Protein AF-R9AKL8-F1 (afdb_monomer)

pLDDT: mean 86.06, std 12.78, range [47.97, 97.81]

Structure (mmCIF, N/CA/C/O backbone):
data_AF-R9AKL8-F1
#
_entry.id   AF-R9AKL8-F1
#
loop_
_atom_site.group_PDB
_atom_site.id
_atom_site.type_symbol
_atom_site.label_atom_id
_atom_site.label_alt_id
_atom_site.label_comp_id
_atom_site.label_asym_id
_atom_site.label_entity_id
_atom_site.label_seq_id
_atom_site.pdbx_PDB_ins_code
_atom_site.Cartn_x
_atom_site.Cartn_y
_atom_site.Cartn_z
_atom_site.occupancy
_atom_site.B_iso_or_equiv
_atom_site.auth_seq_id
_atom_site.auth_comp_id
_atom_site.auth_asym_id
_atom_site.auth_atom_id
_atom_site.pdbx_PDB_model_num
ATOM 1 N N . MET A 1 1 ? 21.902 12.827 -11.553 1.00 47.97 1 MET A N 1
ATOM 2 C CA . MET A 1 1 ? 22.563 12.757 -12.876 1.00 47.97 1 MET A CA 1
ATOM 3 C C . MET A 1 1 ? 22.082 11.480 -13.559 1.00 47.97 1 MET A C 1
ATOM 5 O O . MET A 1 1 ? 22.293 10.417 -12.996 1.00 47.97 1 MET A O 1
ATOM 9 N N . ARG A 1 2 ? 21.322 11.560 -14.664 1.00 54.91 2 ARG A N 1
ATOM 10 C CA . ARG A 1 2 ? 20.832 10.363 -15.380 1.00 54.91 2 ARG A CA 1
ATOM 11 C C . ARG A 1 2 ? 22.000 9.765 -16.168 1.00 54.91 2 ARG 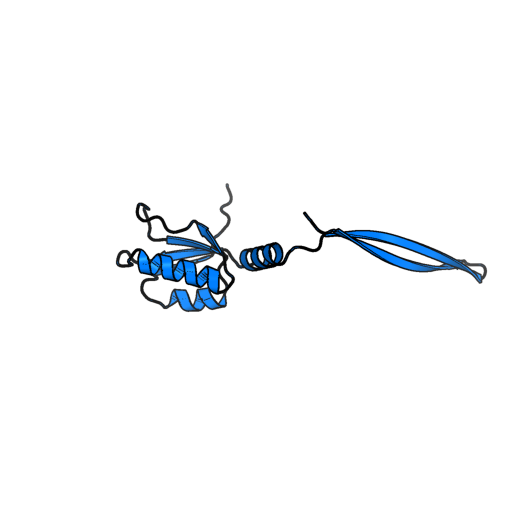A C 1
ATOM 13 O O . ARG A 1 2 ? 22.567 10.468 -16.999 1.00 54.91 2 ARG A O 1
ATOM 20 N N . LEU A 1 3 ? 22.378 8.520 -15.886 1.00 53.78 3 LEU A N 1
ATOM 21 C CA . LEU A 1 3 ? 23.455 7.842 -16.605 1.00 53.78 3 LEU A CA 1
ATOM 22 C C . LEU A 1 3 ? 22.891 7.321 -17.935 1.00 53.78 3 LEU A C 1
ATOM 24 O O . LEU A 1 3 ? 22.001 6.471 -17.946 1.00 53.78 3 LEU A O 1
ATOM 28 N N . SER A 1 4 ? 23.345 7.885 -19.054 1.00 59.38 4 SER A N 1
ATOM 29 C CA . SER A 1 4 ? 22.977 7.416 -20.390 1.00 59.38 4 SER A CA 1
ATOM 30 C C . SER A 1 4 ? 24.152 6.684 -21.028 1.00 59.38 4 SER A C 1
ATOM 32 O O . SER A 1 4 ? 25.280 7.176 -21.044 1.00 59.38 4 SER A O 1
ATOM 34 N N . THR A 1 5 ? 23.882 5.493 -21.557 1.00 65.94 5 THR A N 1
ATOM 35 C CA . THR A 1 5 ? 24.865 4.675 -22.270 1.00 65.94 5 THR A CA 1
ATOM 36 C C . THR A 1 5 ? 24.496 4.657 -23.748 1.00 65.94 5 THR A C 1
ATOM 38 O O . THR A 1 5 ? 23.334 4.470 -24.115 1.00 65.94 5 THR A O 1
ATOM 41 N N . LYS A 1 6 ? 25.486 4.878 -24.616 1.00 67.75 6 LYS A N 1
ATOM 42 C CA . LYS A 1 6 ? 25.320 4.748 -26.065 1.00 67.75 6 LYS A CA 1
ATOM 43 C C . LYS A 1 6 ? 25.588 3.302 -26.456 1.00 67.75 6 LYS A C 1
ATOM 45 O O . LYS A 1 6 ? 26.685 2.810 -26.215 1.00 67.75 6 LYS A O 1
ATOM 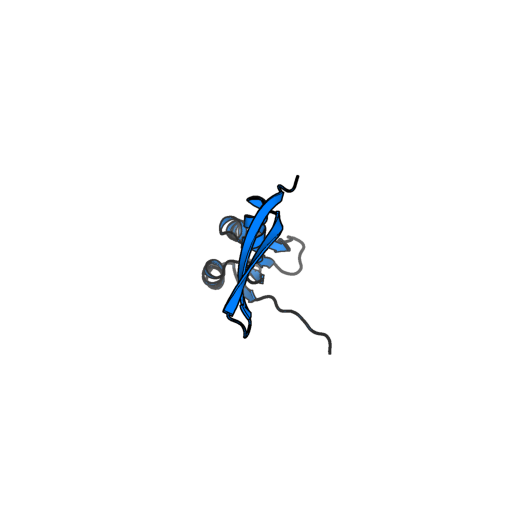50 N N . ILE A 1 7 ? 24.606 2.644 -27.065 1.00 68.25 7 ILE A N 1
ATOM 51 C CA . ILE A 1 7 ? 24.780 1.315 -27.661 1.00 68.25 7 ILE A CA 1
ATOM 52 C C . ILE A 1 7 ? 24.604 1.447 -29.174 1.00 68.25 7 ILE A C 1
ATOM 54 O O . ILE A 1 7 ? 23.666 2.099 -29.641 1.00 68.25 7 ILE A O 1
ATOM 58 N N . ALA A 1 8 ? 25.519 0.852 -29.938 1.00 72.00 8 ALA A N 1
ATOM 59 C CA . ALA A 1 8 ? 25.429 0.757 -31.389 1.00 72.00 8 ALA A CA 1
ATOM 60 C C . ALA A 1 8 ? 24.874 -0.619 -31.776 1.00 72.00 8 ALA A C 1
ATOM 62 O O . ALA A 1 8 ? 25.401 -1.643 -31.347 1.00 72.00 8 ALA A O 1
ATOM 63 N N . VAL A 1 9 ? 23.815 -0.638 -32.585 1.00 74.56 9 VAL A N 1
ATOM 64 C CA . VAL A 1 9 ? 23.262 -1.859 -33.183 1.00 74.56 9 VAL A CA 1
ATOM 65 C C . VAL A 1 9 ? 23.567 -1.825 -34.675 1.00 74.56 9 VAL A C 1
ATOM 67 O O . VAL A 1 9 ? 23.245 -0.844 -35.347 1.00 74.56 9 VAL A O 1
ATOM 70 N N . ALA A 1 10 ? 24.205 -2.875 -35.188 1.00 75.75 10 ALA A N 1
ATOM 71 C CA . ALA A 1 10 ? 24.561 -2.996 -36.595 1.00 75.75 10 ALA A CA 1
ATOM 72 C C . ALA A 1 10 ? 23.598 -3.947 -37.314 1.00 75.75 10 ALA A C 1
ATOM 74 O O . ALA A 1 10 ? 23.415 -5.087 -36.892 1.00 75.75 10 ALA A O 1
ATOM 75 N N . PHE A 1 11 ? 23.016 -3.487 -38.419 1.00 72.69 11 PHE A N 1
ATOM 76 C CA . PHE A 1 11 ? 22.224 -4.302 -39.331 1.00 72.69 11 PHE A CA 1
ATOM 77 C C . PHE A 1 11 ? 22.988 -4.473 -40.641 1.00 72.69 11 PHE A C 1
ATOM 79 O O . PHE A 1 11 ? 23.406 -3.495 -41.267 1.00 72.69 11 PHE A O 1
ATOM 86 N N . VAL A 1 12 ? 23.154 -5.726 -41.061 1.00 79.94 12 VAL A N 1
ATOM 87 C CA . VAL A 1 12 ? 23.666 -6.080 -42.387 1.00 79.94 12 VAL A CA 1
ATOM 88 C C . VAL A 1 12 ? 22.486 -6.541 -43.220 1.00 79.94 12 VAL A C 1
ATOM 90 O O . VAL A 1 12 ? 21.781 -7.474 -42.845 1.00 79.94 12 VAL A O 1
ATOM 93 N N . THR A 1 13 ? 22.267 -5.874 -44.345 1.00 73.81 13 THR A N 1
ATOM 94 C CA . THR A 1 13 ? 21.245 -6.252 -45.324 1.00 73.81 13 THR A CA 1
ATOM 95 C C . THR A 1 13 ? 21.929 -6.715 -46.601 1.00 73.81 13 THR A C 1
ATOM 97 O O . THR A 1 13 ? 22.876 -6.084 -47.074 1.00 73.81 13 THR A O 1
ATOM 100 N N . ILE A 1 14 ? 21.471 -7.857 -47.118 1.00 78.62 14 ILE A N 1
ATOM 101 C CA . ILE A 1 14 ? 21.931 -8.440 -48.378 1.00 78.62 14 ILE A CA 1
ATOM 102 C C . ILE A 1 14 ? 20.763 -8.355 -49.349 1.00 78.62 14 ILE A C 1
ATOM 104 O O . ILE A 1 14 ? 19.726 -8.981 -49.124 1.00 78.62 14 ILE A O 1
ATOM 108 N N . THR A 1 15 ? 20.932 -7.594 -50.423 1.00 71.94 15 THR A N 1
ATOM 109 C CA . THR A 1 15 ? 19.903 -7.448 -51.457 1.00 71.94 15 THR A CA 1
ATOM 110 C C . THR A 1 15 ? 20.353 -8.184 -52.711 1.00 71.94 15 THR A C 1
ATOM 112 O O . THR A 1 15 ? 21.463 -7.960 -53.198 1.00 71.94 15 THR A O 1
ATOM 115 N N . LEU A 1 16 ? 19.497 -9.069 -53.233 1.00 69.62 16 LEU A N 1
ATOM 116 C CA . LEU A 1 16 ? 19.717 -9.751 -54.506 1.00 69.62 16 LEU A CA 1
ATOM 117 C C . LEU A 1 16 ? 19.053 -8.942 -55.623 1.00 69.62 16 LEU A C 1
ATOM 119 O O . LEU A 1 16 ? 17.848 -8.699 -55.586 1.00 69.62 16 LEU A O 1
ATOM 123 N N . THR A 1 17 ? 19.829 -8.540 -56.623 1.00 70.56 17 THR A N 1
ATOM 124 C CA . THR A 1 17 ? 19.294 -7.904 -57.835 1.00 70.56 17 THR A CA 1
ATOM 125 C C . THR A 1 17 ? 19.183 -8.926 -58.966 1.00 70.56 17 THR A C 1
ATOM 127 O O . THR A 1 17 ? 19.932 -9.903 -58.998 1.00 70.56 17 THR A O 1
ATOM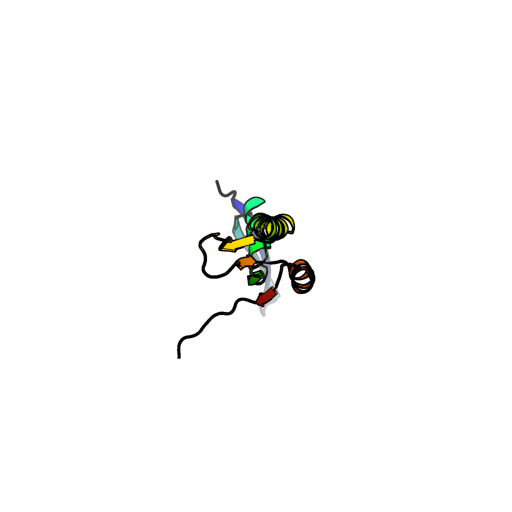 130 N N . LEU A 1 18 ? 18.258 -8.706 -59.911 1.00 61.41 18 LEU A N 1
ATOM 131 C CA . LEU A 1 18 ? 17.918 -9.636 -61.007 1.00 61.41 18 LEU A CA 1
ATOM 132 C C . LEU A 1 18 ? 19.091 -10.010 -61.953 1.00 61.41 18 LEU A C 1
ATOM 134 O O . LEU A 1 18 ? 18.898 -10.809 -62.862 1.00 61.41 18 LEU A O 1
ATOM 138 N N . GLY A 1 19 ? 20.295 -9.466 -61.746 1.00 68.56 19 GLY A N 1
ATOM 139 C CA . GLY A 1 19 ? 21.513 -9.753 -62.516 1.00 68.56 19 GLY A CA 1
ATOM 140 C C . GLY A 1 19 ? 22.624 -10.482 -61.746 1.00 68.56 19 GLY A C 1
ATOM 141 O O . GLY A 1 19 ? 23.740 -10.556 -62.246 1.00 68.56 19 GLY A O 1
ATOM 142 N N . GLY A 1 20 ? 22.366 -10.984 -60.531 1.00 60.06 20 GLY A N 1
ATOM 143 C CA . GLY A 1 20 ? 23.347 -11.771 -59.764 1.00 60.06 20 GLY A CA 1
ATOM 144 C C . GLY A 1 20 ? 24.416 -10.961 -59.017 1.00 60.06 20 GLY A C 1
ATOM 145 O O . GLY A 1 20 ? 25.341 -11.548 -58.458 1.00 60.06 20 GLY A O 1
ATOM 146 N N . LEU A 1 21 ? 24.299 -9.629 -58.955 1.00 64.38 21 LEU A N 1
ATOM 147 C CA . LEU A 1 21 ? 25.121 -8.815 -58.057 1.00 64.38 21 LEU A CA 1
ATOM 148 C C . LEU A 1 21 ? 24.526 -8.795 -56.645 1.00 64.38 21 LEU A C 1
ATOM 150 O O . LEU A 1 21 ? 23.363 -8.424 -56.451 1.00 64.38 21 LEU A O 1
ATOM 154 N N . TYR A 1 22 ? 25.364 -9.146 -55.668 1.00 64.38 22 TYR A N 1
ATOM 155 C CA . TYR A 1 22 ? 25.089 -9.009 -54.241 1.00 64.38 22 TYR A CA 1
ATOM 156 C C . TYR A 1 22 ? 25.591 -7.654 -53.759 1.00 64.38 22 TYR A C 1
ATOM 158 O O . TYR A 1 22 ? 26.787 -7.366 -53.831 1.00 64.38 22 TYR A O 1
ATOM 166 N N . THR A 1 23 ? 24.692 -6.834 -53.228 1.00 66.06 23 THR A N 1
ATOM 167 C CA . THR A 1 23 ? 25.082 -5.612 -52.522 1.00 66.06 23 THR A CA 1
ATOM 168 C C . THR A 1 23 ? 24.974 -5.836 -51.024 1.00 66.06 23 THR A C 1
ATOM 170 O O . THR A 1 23 ? 23.918 -6.239 -50.533 1.00 66.06 23 THR A O 1
ATOM 173 N N . TYR A 1 24 ? 26.063 -5.549 -50.312 1.00 68.19 24 TYR A N 1
ATOM 174 C CA . TYR A 1 24 ? 26.115 -5.558 -48.855 1.00 68.19 24 TYR A CA 1
ATOM 175 C C . TYR A 1 24 ? 25.990 -4.127 -48.348 1.00 68.19 24 TYR A C 1
ATOM 177 O O . TYR A 1 24 ? 26.864 -3.297 -48.601 1.00 68.19 24 TYR A O 1
ATOM 185 N N . THR A 1 25 ? 24.922 -3.837 -47.613 1.00 68.69 25 THR A N 1
ATOM 186 C CA . THR A 1 25 ? 24.758 -2.554 -46.926 1.00 68.69 25 THR A CA 1
ATOM 187 C C . THR A 1 25 ? 24.901 -2.745 -45.424 1.00 68.69 25 THR A C 1
ATOM 189 O O . THR A 1 25 ? 24.201 -3.559 -44.817 1.00 68.69 25 THR A O 1
ATOM 192 N N . HIS A 1 26 ? 25.823 -1.989 -44.823 1.00 57.59 26 HIS A N 1
ATOM 193 C CA . HIS A 1 26 ? 26.019 -1.934 -43.377 1.00 57.59 26 HIS A CA 1
ATOM 194 C C . HIS A 1 26 ? 25.377 -0.656 -42.835 1.00 57.59 26 HIS A C 1
ATOM 196 O O . HIS A 1 26 ? 25.730 0.444 -43.256 1.00 57.59 26 HIS A O 1
ATOM 202 N N . SER A 1 27 ? 24.430 -0.795 -41.910 1.00 65.06 27 SER A N 1
ATOM 203 C CA . SER A 1 27 ? 23.821 0.334 -41.209 1.00 65.06 27 SER A CA 1
ATOM 204 C C . SER A 1 27 ? 24.048 0.185 -39.713 1.00 65.06 27 SER A C 1
ATOM 206 O O . SER A 1 27 ? 23.655 -0.815 -39.116 1.00 65.06 27 SER A O 1
ATOM 208 N N . THR A 1 28 ? 24.680 1.182 -39.099 1.00 64.81 28 THR A N 1
ATOM 209 C CA . THR A 1 28 ? 24.834 1.271 -37.645 1.00 64.81 28 THR A CA 1
ATOM 210 C C . THR 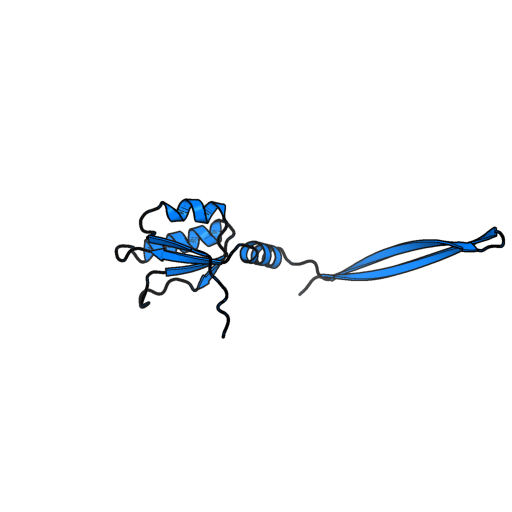A 1 28 ? 23.854 2.294 -37.093 1.00 64.81 28 THR A C 1
ATOM 212 O O . THR A 1 28 ? 23.953 3.480 -37.413 1.00 64.81 28 THR A O 1
ATOM 215 N N . GLN A 1 29 ? 22.933 1.858 -36.236 1.00 69.56 29 GLN A N 1
ATOM 216 C CA . GLN A 1 29 ? 22.042 2.751 -35.503 1.00 69.56 29 GLN A CA 1
ATOM 217 C C . GLN A 1 29 ? 22.543 2.900 -34.062 1.00 69.56 29 GLN A C 1
ATOM 219 O O . GLN A 1 29 ? 22.562 1.937 -33.294 1.00 69.56 29 GLN A O 1
ATOM 224 N N . THR A 1 30 ? 22.936 4.114 -33.678 1.00 66.69 30 THR A N 1
ATOM 225 C CA . THR A 1 30 ? 23.308 4.432 -32.293 1.00 66.69 30 THR A CA 1
ATOM 226 C C . THR A 1 30 ? 22.061 4.848 -31.528 1.00 66.69 30 THR A C 1
ATOM 228 O O . THR A 1 30 ? 21.399 5.815 -31.906 1.00 66.69 30 THR A O 1
ATOM 231 N N . ARG A 1 31 ? 21.733 4.144 -30.443 1.00 67.00 31 ARG A N 1
ATOM 232 C CA . ARG A 1 31 ? 20.629 4.513 -29.550 1.00 67.00 31 ARG A CA 1
ATOM 233 C C . ARG A 1 31 ? 21.178 4.996 -28.214 1.00 67.00 31 ARG A C 1
ATOM 235 O O . ARG A 1 31 ? 22.073 4.381 -27.635 1.00 67.00 31 ARG A O 1
ATOM 242 N N . ASN A 1 32 ? 20.619 6.098 -27.721 1.00 71.00 32 ASN A N 1
ATOM 243 C CA . ASN A 1 32 ? 20.834 6.536 -26.347 1.00 71.00 32 ASN A CA 1
ATOM 244 C C . ASN A 1 32 ? 19.883 5.742 -25.452 1.00 71.00 32 ASN A C 1
ATOM 246 O O . ASN A 1 32 ? 18.668 5.908 -25.556 1.00 71.00 32 ASN A O 1
ATOM 250 N N . ILE A 1 33 ? 20.426 4.896 -24.582 1.00 70.50 33 ILE A N 1
ATOM 251 C CA . ILE A 1 33 ? 19.641 4.170 -23.585 1.00 70.50 33 ILE A CA 1
ATOM 252 C C . ILE A 1 33 ? 19.847 4.863 -22.244 1.00 70.50 33 ILE A C 1
ATOM 254 O O . ILE A 1 33 ? 20.977 5.084 -21.806 1.00 70.50 33 ILE A O 1
ATOM 258 N N . VAL A 1 34 ? 18.742 5.238 -21.606 1.00 76.81 34 VAL A N 1
ATOM 259 C CA . VAL A 1 34 ? 18.746 5.718 -20.224 1.00 76.81 34 VAL A CA 1
ATOM 260 C C . VAL A 1 34 ? 18.530 4.504 -19.338 1.00 76.81 34 VAL A C 1
ATOM 262 O O . VAL A 1 34 ? 17.474 3.881 -19.408 1.00 76.81 34 VAL A O 1
ATOM 265 N N . ILE A 1 35 ? 19.530 4.163 -18.529 1.00 78.44 35 ILE A N 1
ATOM 266 C CA . ILE A 1 35 ? 19.396 3.090 -17.546 1.00 78.44 35 ILE A CA 1
ATOM 267 C C . ILE A 1 35 ? 18.730 3.708 -16.307 1.00 78.44 35 ILE A C 1
ATOM 269 O O . ILE A 1 35 ? 19.287 4.660 -15.747 1.00 78.44 35 ILE A O 1
ATOM 273 N N . PRO A 1 36 ? 17.532 3.252 -15.898 1.00 79.19 36 PRO A N 1
ATOM 274 C CA . PRO A 1 36 ? 16.901 3.745 -14.680 1.00 79.19 36 PRO A CA 1
ATOM 275 C C . PRO A 1 36 ? 17.742 3.346 -13.462 1.00 79.19 36 PRO A C 1
ATOM 277 O O . PRO A 1 36 ? 18.325 2.263 -13.424 1.00 79.19 36 PRO A O 1
ATOM 280 N N . SER A 1 37 ? 17.827 4.225 -12.463 1.00 88.19 37 SER A N 1
ATOM 281 C CA . SER A 1 37 ? 18.478 3.883 -11.197 1.00 88.19 37 SER A CA 1
ATOM 282 C C . SER A 1 37 ? 17.682 2.817 -10.441 1.00 88.19 37 SER A C 1
ATOM 284 O O . SER A 1 37 ? 16.488 2.645 -10.679 1.00 88.19 37 SER A O 1
ATOM 286 N N . THR A 1 38 ? 18.315 2.152 -9.471 1.00 89.06 38 THR A N 1
ATOM 287 C CA . THR A 1 38 ? 17.640 1.197 -8.576 1.00 89.06 38 THR A CA 1
ATOM 288 C C . THR A 1 38 ? 16.385 1.800 -7.947 1.00 89.06 38 THR A C 1
ATOM 290 O O . THR A 1 38 ? 15.330 1.188 -7.996 1.00 89.06 38 THR A O 1
ATOM 293 N N . GLU A 1 39 ? 16.461 3.041 -7.462 1.00 88.25 39 GLU A N 1
ATOM 294 C CA . GLU A 1 39 ? 15.309 3.778 -6.921 1.00 88.25 39 GLU A CA 1
ATOM 295 C C . GLU A 1 39 ? 14.175 3.956 -7.937 1.00 88.25 39 GLU A C 1
ATOM 297 O O . GLU A 1 39 ? 13.001 3.810 -7.607 1.00 88.25 39 GLU A O 1
ATOM 302 N N . GLN A 1 40 ? 14.511 4.274 -9.188 1.00 89.69 40 GLN A N 1
ATOM 303 C CA . GLN A 1 40 ? 13.510 4.413 -10.243 1.00 89.69 40 GLN A CA 1
ATOM 304 C C . GLN A 1 40 ? 12.869 3.065 -10.570 1.00 89.69 40 GLN A C 1
ATOM 306 O O . GLN A 1 40 ? 11.655 3.012 -10.729 1.00 89.69 40 GLN A O 1
ATOM 311 N N . ILE A 1 41 ? 13.657 1.989 -10.620 1.00 89.00 41 ILE A N 1
ATOM 312 C CA . ILE A 1 41 ? 13.153 0.628 -10.834 1.00 89.00 41 ILE A CA 1
ATOM 313 C C . ILE A 1 41 ? 12.220 0.225 -9.689 1.00 89.00 41 ILE A C 1
ATOM 315 O O . ILE A 1 41 ? 11.110 -0.223 -9.953 1.00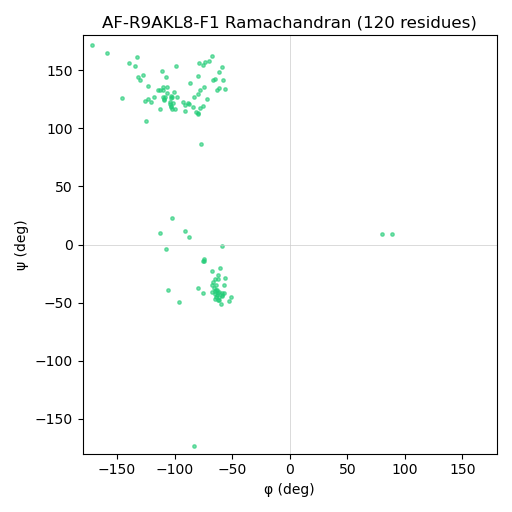 89.00 41 ILE A O 1
ATOM 319 N N . SER A 1 42 ? 12.615 0.443 -8.433 1.00 88.75 42 SER A N 1
ATOM 320 C CA . SER A 1 42 ? 11.781 0.132 -7.267 1.00 88.75 42 SER A CA 1
ATOM 321 C C . SER A 1 42 ? 10.450 0.882 -7.300 1.00 88.75 42 SER A C 1
ATOM 323 O O . SER A 1 42 ? 9.403 0.278 -7.089 1.00 88.75 42 SER A O 1
ATOM 325 N N . ARG A 1 43 ? 10.463 2.179 -7.637 1.00 90.75 43 ARG A N 1
ATOM 326 C CA . ARG A 1 43 ? 9.234 2.977 -7.786 1.00 90.75 43 ARG A CA 1
ATOM 327 C C . ARG A 1 43 ? 8.359 2.484 -8.930 1.00 90.75 43 ARG A C 1
ATOM 329 O O . ARG A 1 43 ? 7.158 2.354 -8.742 1.00 90.75 43 ARG A O 1
ATOM 336 N N . MET A 1 44 ? 8.951 2.193 -10.088 1.00 91.19 44 MET A N 1
ATOM 337 C CA . MET A 1 44 ? 8.223 1.655 -11.240 1.00 91.19 44 MET A CA 1
ATOM 338 C C . MET A 1 44 ? 7.585 0.302 -10.920 1.00 91.19 44 MET A C 1
ATOM 340 O O . MET A 1 44 ? 6.446 0.070 -11.307 1.00 91.19 44 MET A O 1
ATOM 344 N N . ASN A 1 45 ? 8.290 -0.568 -10.191 1.00 92.12 45 ASN A N 1
ATOM 345 C CA . ASN A 1 45 ? 7.752 -1.849 -9.744 1.00 92.12 45 ASN A CA 1
ATOM 346 C C . ASN A 1 45 ? 6.587 -1.640 -8.772 1.00 92.12 45 ASN A C 1
ATOM 348 O O . ASN A 1 45 ? 5.523 -2.214 -8.981 1.00 92.12 45 ASN A O 1
ATOM 352 N N . ALA A 1 46 ? 6.744 -0.761 -7.780 1.00 93.44 46 ALA A N 1
ATOM 353 C CA . ALA A 1 46 ? 5.680 -0.472 -6.828 1.00 93.44 46 ALA A CA 1
ATOM 354 C C . ALA A 1 46 ? 4.438 0.137 -7.500 1.00 93.44 46 ALA A C 1
ATOM 356 O O . ALA A 1 46 ? 3.320 -0.264 -7.203 1.00 93.44 46 ALA A O 1
ATOM 357 N N . GLU A 1 47 ? 4.620 1.056 -8.452 1.00 95.00 47 GLU A N 1
ATOM 358 C CA . GLU A 1 47 ? 3.538 1.684 -9.228 1.00 95.00 47 GLU A CA 1
ATOM 359 C C . GLU A 1 47 ? 2.922 0.758 -10.292 1.00 95.00 47 GLU A C 1
ATOM 361 O O . GLU A 1 47 ? 1.853 1.062 -10.818 1.00 95.00 47 GLU A O 1
ATOM 366 N N . SER A 1 48 ? 3.566 -0.371 -10.614 1.00 95.62 48 SER A N 1
ATOM 367 C CA . SER A 1 48 ? 3.031 -1.354 -11.566 1.00 95.62 48 SER A CA 1
ATOM 368 C C . SER A 1 48 ? 1.898 -2.207 -10.992 1.00 95.62 48 SER A C 1
ATOM 370 O O . SER A 1 48 ? 1.193 -2.872 -11.751 1.00 95.62 48 SER A O 1
ATOM 372 N N . HIS A 1 49 ? 1.712 -2.195 -9.669 1.00 96.56 49 HIS A N 1
ATOM 373 C CA . HIS A 1 49 ? 0.597 -2.878 -9.025 1.00 96.56 49 HIS A CA 1
ATOM 374 C C . HIS A 1 49 ? -0.717 -2.117 -9.221 1.00 96.56 49 HIS A C 1
ATOM 376 O O . HIS A 1 49 ? -0.739 -0.894 -9.379 1.00 96.56 49 HIS A O 1
ATOM 382 N N . ASP A 1 50 ? -1.827 -2.847 -9.168 1.00 96.56 50 ASP A N 1
ATOM 383 C CA . ASP A 1 50 ? -3.159 -2.255 -9.177 1.00 96.56 50 ASP A CA 1
ATOM 384 C C . ASP A 1 50 ? -3.362 -1.339 -7.957 1.00 96.56 50 ASP A C 1
ATOM 386 O O . ASP A 1 50 ? -2.791 -1.557 -6.882 1.00 96.56 50 ASP A O 1
ATOM 390 N N . ARG A 1 51 ? -4.172 -0.289 -8.133 1.00 96.88 51 ARG A N 1
ATOM 391 C CA . ARG A 1 51 ? -4.522 0.632 -7.050 1.00 96.88 51 ARG A CA 1
ATOM 392 C C . ARG A 1 51 ? -5.719 0.115 -6.271 1.00 96.88 51 ARG A C 1
ATOM 394 O O . ARG A 1 51 ? -6.693 -0.340 -6.865 1.00 96.88 51 ARG A O 1
ATOM 401 N N . TYR A 1 52 ? -5.654 0.254 -4.956 1.00 97.44 52 TYR A N 1
ATOM 402 C CA . TYR A 1 52 ? -6.709 -0.141 -4.037 1.00 97.44 52 TYR A CA 1
ATOM 403 C C . TYR A 1 52 ? -6.969 0.938 -2.995 1.00 97.44 52 TYR A C 1
ATOM 405 O O . TYR A 1 52 ? -6.075 1.711 -2.631 1.00 97.44 52 TYR A O 1
ATOM 413 N N . ILE A 1 53 ? -8.195 0.931 -2.491 1.00 96.56 53 ILE A N 1
ATOM 414 C CA . ILE A 1 53 ? -8.638 1.630 -1.294 1.00 96.56 53 ILE A CA 1
ATOM 415 C C . ILE A 1 53 ? -8.776 0.565 -0.205 1.00 96.56 53 ILE A C 1
ATOM 417 O O . ILE A 1 53 ? -9.512 -0.406 -0.374 1.00 96.56 53 ILE A O 1
ATOM 421 N N . VAL A 1 54 ? -8.043 0.725 0.896 1.00 97.06 54 VAL A N 1
ATOM 422 C CA . VAL A 1 54 ? -8.159 -0.145 2.073 1.00 97.06 54 VAL A CA 1
ATOM 423 C C . VAL A 1 54 ? -8.956 0.608 3.118 1.00 97.06 54 VAL A C 1
ATOM 425 O O . VAL A 1 54 ? -8.534 1.680 3.560 1.00 97.06 54 VAL A O 1
ATOM 428 N N . MET A 1 55 ? -10.102 0.051 3.498 1.00 96.38 55 MET A N 1
ATOM 429 C CA . MET A 1 55 ? -10.986 0.625 4.501 1.00 96.38 55 MET A CA 1
ATOM 430 C C . MET A 1 55 ? -10.908 -0.165 5.797 1.00 96.38 55 MET A C 1
ATOM 432 O O . MET A 1 55 ? -10.922 -1.394 5.796 1.00 96.38 55 MET A O 1
ATOM 436 N N . PHE A 1 56 ? -10.822 0.555 6.908 1.00 97.44 56 PHE A N 1
ATOM 437 C CA . PHE A 1 56 ? -10.729 -0.002 8.247 1.00 97.44 56 PHE A CA 1
ATOM 438 C C . PHE A 1 56 ? -12.000 0.282 9.034 1.00 97.44 56 PHE A C 1
ATOM 440 O O . PHE A 1 56 ? -12.611 1.341 8.888 1.00 97.44 56 PHE A O 1
ATOM 447 N N . LYS A 1 57 ? -12.328 -0.639 9.938 1.00 95.94 57 LYS A N 1
ATOM 448 C CA . LYS A 1 57 ? -13.423 -0.482 10.895 1.00 95.94 57 LYS A CA 1
ATOM 449 C C . LYS A 1 57 ? -13.201 0.752 11.764 1.00 95.94 57 LYS A C 1
ATOM 451 O O . LYS A 1 57 ? -12.067 1.102 12.094 1.00 95.94 57 LYS A O 1
ATOM 456 N N . GLU A 1 58 ? -14.285 1.338 12.263 1.00 94.12 58 GLU A N 1
ATOM 457 C CA . GLU A 1 58 ? -14.219 2.481 13.187 1.00 94.12 58 GLU A CA 1
ATOM 458 C C . GLU A 1 58 ? -13.394 2.193 14.451 1.00 94.12 58 GLU A C 1
ATOM 460 O O . GLU A 1 58 ? -12.770 3.097 15.008 1.00 94.12 58 GLU A O 1
ATOM 465 N N . THR A 1 59 ? -13.338 0.928 14.877 1.00 94.81 59 THR A N 1
ATOM 466 C CA . THR A 1 59 ? -12.562 0.476 16.038 1.00 94.81 59 THR A CA 1
ATOM 467 C C . THR A 1 59 ? -11.055 0.411 15.792 1.00 94.81 59 THR A C 1
ATOM 469 O O . THR A 1 59 ? -10.315 0.243 16.755 1.00 94.81 59 THR A O 1
ATOM 472 N N . ALA A 1 60 ? -10.591 0.515 14.540 1.00 96.38 60 ALA A N 1
ATOM 473 C CA . ALA A 1 60 ? -9.168 0.486 14.217 1.00 96.38 60 ALA A CA 1
ATOM 474 C C . ALA A 1 60 ? -8.447 1.677 14.853 1.00 96.38 60 ALA A C 1
ATOM 476 O O . ALA A 1 60 ? -8.892 2.822 14.748 1.00 96.38 60 ALA A O 1
ATOM 477 N N . THR A 1 61 ? -7.324 1.419 15.500 1.00 96.38 61 THR A N 1
ATOM 478 C CA . THR A 1 61 ? -6.444 2.459 16.027 1.00 96.38 61 THR A CA 1
ATOM 479 C C . THR A 1 61 ? -5.592 3.062 14.915 1.00 96.38 61 THR A C 1
ATOM 481 O O . THR A 1 61 ? -5.324 2.426 13.893 1.00 96.38 61 THR A O 1
ATOM 484 N N . ASP A 1 62 ? -5.126 4.291 15.125 1.00 96.12 62 ASP A N 1
ATOM 485 C CA . ASP A 1 62 ? -4.228 4.955 14.180 1.00 96.12 62 ASP A CA 1
ATOM 486 C C . ASP A 1 62 ? -2.964 4.114 13.946 1.00 96.12 62 ASP A C 1
ATOM 488 O O . ASP A 1 62 ? -2.536 3.945 12.806 1.00 96.12 62 ASP A O 1
ATOM 492 N N . ASP A 1 63 ? -2.399 3.528 15.002 1.00 96.12 63 ASP A N 1
ATOM 493 C CA . ASP A 1 63 ? -1.193 2.698 14.923 1.00 96.12 63 ASP A CA 1
ATOM 494 C C . ASP A 1 63 ? -1.397 1.439 14.070 1.00 96.12 63 ASP A C 1
ATOM 496 O O . ASP A 1 63 ? -0.514 1.068 13.292 1.00 96.12 63 ASP A O 1
ATOM 500 N N . GLU A 1 64 ? -2.566 0.796 14.156 1.00 96.12 64 GLU A N 1
ATOM 501 C CA . GLU A 1 64 ? -2.900 -0.343 13.295 1.00 96.12 64 GLU A CA 1
ATOM 502 C C . GLU A 1 64 ? -2.919 0.072 11.823 1.00 96.12 64 GLU A C 1
ATOM 504 O O . GLU A 1 64 ? -2.306 -0.593 10.989 1.00 96.12 64 GLU A O 1
ATOM 509 N N . ILE A 1 65 ? -3.545 1.203 11.498 1.00 96.44 65 ILE A N 1
ATOM 510 C CA . ILE A 1 65 ? -3.629 1.683 10.114 1.00 96.44 65 ILE A CA 1
ATOM 511 C C . ILE A 1 65 ? -2.230 2.001 9.563 1.00 96.44 65 ILE A C 1
ATOM 513 O O . ILE A 1 65 ? -1.888 1.588 8.451 1.00 96.44 65 ILE A O 1
ATOM 517 N N . HIS A 1 66 ? -1.381 2.668 10.352 1.00 96.38 66 HIS A N 1
ATOM 518 C CA . HIS A 1 66 ? 0.003 2.959 9.963 1.00 96.38 66 HIS A CA 1
ATOM 519 C C . HIS A 1 66 ? 0.847 1.689 9.797 1.00 96.38 66 HIS A C 1
ATOM 521 O O . HIS A 1 66 ? 1.695 1.622 8.900 1.00 96.38 66 HIS A O 1
ATOM 527 N N . LYS A 1 67 ? 0.606 0.657 10.615 1.00 95.94 67 LYS A N 1
ATOM 528 C CA . LYS A 1 67 ? 1.254 -0.650 10.468 1.00 95.94 67 LYS A CA 1
ATOM 529 C C . LYS A 1 67 ? 0.912 -1.285 9.119 1.00 95.94 67 LYS A C 1
ATOM 531 O O . LYS A 1 67 ? 1.825 -1.714 8.416 1.00 95.94 67 LYS A O 1
ATOM 536 N N . TYR A 1 68 ? -0.361 -1.298 8.726 1.00 96.12 68 TYR A N 1
ATOM 537 C CA . TYR A 1 68 ? -0.776 -1.840 7.427 1.00 96.12 68 TYR A CA 1
ATOM 538 C C . TYR A 1 68 ? -0.226 -1.028 6.250 1.00 96.12 68 TYR A C 1
ATOM 540 O O . TYR A 1 68 ? 0.265 -1.609 5.282 1.00 96.12 68 TYR A O 1
ATOM 548 N N . ALA A 1 69 ? -0.212 0.303 6.349 1.00 96.50 69 ALA A N 1
ATOM 549 C CA . ALA A 1 69 ? 0.425 1.160 5.349 1.00 96.50 69 ALA A CA 1
ATOM 550 C C . ALA A 1 69 ? 1.926 0.830 5.189 1.00 96.50 69 ALA A C 1
ATOM 552 O O . ALA A 1 69 ? 2.422 0.674 4.073 1.00 96.50 69 ALA A O 1
ATOM 553 N N . SER A 1 70 ? 2.635 0.618 6.302 1.00 96.56 70 SER A N 1
ATOM 554 C CA . SER A 1 70 ? 4.054 0.228 6.306 1.00 96.56 70 SER A CA 1
ATOM 555 C C . SER A 1 70 ? 4.278 -1.182 5.744 1.00 96.56 70 SER A C 1
ATOM 557 O O . SER A 1 70 ? 5.282 -1.456 5.080 1.00 96.56 70 SER A O 1
ATOM 559 N N . GLN A 1 71 ? 3.337 -2.099 5.980 1.00 95.56 71 GLN A N 1
ATOM 560 C CA . GLN A 1 71 ? 3.365 -3.442 5.406 1.00 95.56 71 GLN A CA 1
ATOM 561 C C . GLN A 1 71 ? 3.247 -3.403 3.877 1.00 95.56 71 GLN A C 1
ATOM 563 O O . GLN A 1 71 ? 3.951 -4.148 3.194 1.00 95.56 71 GLN A O 1
ATOM 568 N N . VAL A 1 72 ? 2.417 -2.508 3.330 1.00 96.56 72 VAL A N 1
ATOM 569 C CA . VAL A 1 72 ? 2.314 -2.308 1.877 1.00 96.56 72 VAL A CA 1
ATOM 570 C C . VAL A 1 72 ? 3.660 -1.882 1.299 1.00 96.56 72 VAL A C 1
ATOM 572 O O . VAL A 1 72 ? 4.141 -2.521 0.364 1.00 96.56 72 VAL A O 1
ATOM 575 N N . GLU A 1 73 ? 4.299 -0.859 1.870 1.00 95.81 73 GLU A N 1
ATOM 576 C CA . GLU A 1 73 ? 5.581 -0.360 1.354 1.00 95.81 73 GLU A CA 1
ATOM 577 C C . GLU A 1 73 ? 6.710 -1.391 1.482 1.00 95.81 73 GLU A C 1
ATOM 579 O O . GLU A 1 73 ? 7.461 -1.620 0.534 1.00 95.81 73 GLU A O 1
ATOM 584 N N . SER A 1 74 ? 6.798 -2.086 2.619 1.00 95.38 74 SER A N 1
ATOM 585 C CA . SER A 1 74 ? 7.812 -3.131 2.829 1.00 95.38 74 SER A CA 1
ATOM 586 C C . SER A 1 74 ? 7.620 -4.368 1.943 1.00 95.38 74 SER A C 1
ATOM 588 O O . SER A 1 74 ? 8.594 -5.061 1.654 1.00 95.38 74 SER A O 1
ATOM 590 N N . THR A 1 75 ? 6.401 -4.622 1.456 1.00 94.88 75 THR A N 1
ATOM 591 C CA . THR A 1 75 ? 6.095 -5.724 0.520 1.00 94.88 75 THR A CA 1
ATOM 592 C C . THR A 1 75 ? 6.292 -5.311 -0.950 1.00 94.88 75 THR A C 1
ATOM 594 O O . THR A 1 75 ? 5.987 -6.075 -1.862 1.00 94.88 75 THR A O 1
ATOM 597 N N . GLY A 1 76 ? 6.828 -4.113 -1.205 1.00 93.81 76 GLY A N 1
ATOM 598 C CA . GLY A 1 76 ? 7.093 -3.605 -2.553 1.00 93.81 76 GLY A CA 1
ATOM 599 C C . GLY A 1 76 ? 5.926 -2.847 -3.184 1.00 93.81 76 GLY A C 1
ATOM 600 O O . GLY A 1 76 ? 5.993 -2.521 -4.363 1.00 93.81 76 GLY A O 1
ATOM 601 N N . GLY A 1 77 ? 4.873 -2.554 -2.417 1.00 96.31 77 GLY A N 1
ATOM 602 C CA . GLY A 1 77 ? 3.804 -1.642 -2.809 1.00 96.31 77 GLY A CA 1
ATOM 603 C C . GLY A 1 77 ? 4.151 -0.176 -2.556 1.00 96.31 77 GLY A C 1
ATOM 604 O O . GLY A 1 77 ? 5.266 0.176 -2.171 1.00 96.31 77 GLY A O 1
ATOM 605 N N . LYS A 1 78 ? 3.169 0.701 -2.764 1.00 97.06 78 LYS A N 1
ATOM 606 C CA . LYS A 1 78 ? 3.309 2.144 -2.538 1.00 97.06 78 LYS A CA 1
ATOM 607 C C . LYS A 1 78 ? 2.011 2.750 -2.035 1.00 97.06 78 LYS A C 1
ATOM 609 O O . LYS A 1 78 ? 0.991 2.663 -2.716 1.00 97.06 78 LYS A O 1
ATOM 614 N N . VAL A 1 79 ? 2.061 3.457 -0.912 1.00 97.19 79 VAL A N 1
ATOM 615 C CA . VAL A 1 79 ? 0.929 4.266 -0.446 1.00 97.19 79 VAL A CA 1
ATOM 616 C C . VAL A 1 79 ? 0.898 5.584 -1.225 1.00 97.19 79 VAL A C 1
ATOM 618 O O . VAL A 1 79 ? 1.907 6.269 -1.374 1.00 97.19 79 VAL A O 1
ATOM 621 N N . THR A 1 80 ? -0.264 5.924 -1.782 1.00 96.38 80 THR A N 1
ATOM 622 C CA . THR A 1 80 ? -0.476 7.141 -2.587 1.00 96.38 80 THR A CA 1
ATOM 623 C C . THR A 1 80 ? -1.255 8.207 -1.832 1.00 96.38 80 THR A C 1
ATOM 625 O O . THR A 1 80 ? -0.896 9.379 -1.918 1.00 96.38 80 THR A O 1
ATOM 628 N N . HIS A 1 81 ? -2.259 7.806 -1.048 1.00 95.44 81 HIS A N 1
ATOM 629 C CA . HIS A 1 81 ? -2.942 8.681 -0.103 1.00 95.44 81 HIS A CA 1
ATOM 630 C C . HIS A 1 81 ? -2.871 8.031 1.278 1.00 95.44 81 HIS A C 1
ATOM 632 O O . HIS A 1 81 ? -3.538 7.016 1.500 1.00 95.44 81 HIS A O 1
ATOM 638 N N . PRO A 1 82 ? -2.031 8.556 2.184 1.00 95.38 82 PRO A N 1
ATOM 639 C CA . PRO A 1 82 ? -1.913 8.017 3.526 1.00 95.38 82 PRO A CA 1
ATOM 640 C C . PRO A 1 82 ? -3.169 8.315 4.345 1.00 95.38 82 PRO A C 1
ATOM 642 O O . PRO A 1 82 ? -3.910 9.265 4.077 1.00 95.38 82 PRO A O 1
ATOM 645 N N . TYR A 1 83 ? -3.367 7.511 5.384 1.00 96.00 83 TYR A N 1
ATOM 646 C CA . TYR A 1 83 ? -4.386 7.763 6.390 1.00 96.00 83 TYR 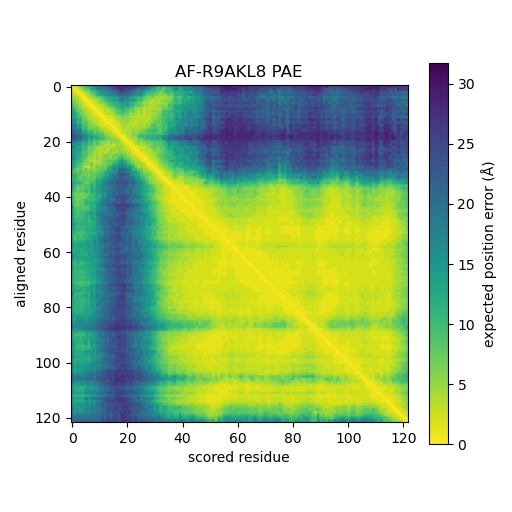A CA 1
ATOM 647 C C . TYR A 1 83 ? -4.187 9.128 7.057 1.00 96.00 83 TYR A C 1
ATOM 649 O O . TYR A 1 83 ? -3.066 9.553 7.332 1.00 96.00 83 TYR A O 1
ATOM 657 N N . THR A 1 84 ? -5.298 9.811 7.322 1.00 93.50 84 THR A N 1
ATOM 658 C CA . THR A 1 84 ? -5.333 11.060 8.083 1.00 93.50 84 THR A CA 1
ATOM 659 C C . THR A 1 84 ? -6.318 10.889 9.230 1.00 93.50 84 THR A C 1
ATOM 661 O O . THR A 1 84 ? -7.490 10.611 8.988 1.00 93.50 84 THR A O 1
ATOM 664 N N . SER A 1 85 ? -5.868 11.096 10.467 1.00 91.06 85 SER A N 1
ATOM 665 C CA . SER A 1 85 ? -6.675 10.869 11.677 1.00 91.06 85 SER A CA 1
ATOM 666 C C . SER A 1 85 ? -7.919 11.751 11.792 1.00 91.06 85 SER A C 1
ATOM 668 O O . SER A 1 85 ? -8.916 11.345 12.377 1.00 91.06 85 SER A O 1
ATOM 670 N N . ASN A 1 86 ? -7.905 12.928 11.164 1.00 90.25 86 ASN A N 1
ATOM 671 C CA . ASN A 1 86 ? -9.062 13.826 11.078 1.00 90.25 86 ASN A CA 1
ATOM 672 C C . ASN A 1 86 ? -9.938 13.572 9.833 1.00 90.25 86 ASN A C 1
ATOM 674 O O . ASN A 1 86 ? -10.755 14.418 9.468 1.00 90.25 86 ASN A O 1
ATOM 678 N N . GLY A 1 87 ? -9.715 12.464 9.121 1.00 86.44 87 GLY A N 1
ATOM 679 C CA . GLY A 1 87 ? -10.465 12.096 7.925 1.00 86.44 87 GLY A CA 1
ATOM 680 C C . GLY A 1 87 ? -11.879 11.606 8.238 1.00 86.44 87 GLY A C 1
ATOM 681 O O . GLY A 1 87 ? -12.163 11.120 9.327 1.00 86.44 87 GLY A O 1
ATOM 682 N N . ILE A 1 88 ? -12.768 11.703 7.246 1.00 89.56 88 ILE A N 1
ATOM 683 C CA . ILE A 1 88 ? -14.153 11.206 7.348 1.00 89.56 88 ILE A CA 1
ATOM 684 C C . ILE A 1 88 ? -14.178 9.672 7.452 1.00 89.56 88 ILE A C 1
ATOM 686 O O . ILE A 1 88 ? -15.052 9.111 8.103 1.00 89.56 88 ILE A O 1
ATOM 690 N N . MET A 1 89 ? -13.220 8.994 6.812 1.00 92.12 89 MET A N 1
ATOM 691 C CA . MET A 1 89 ? -13.114 7.536 6.792 1.00 92.12 89 MET A CA 1
ATOM 692 C C . MET A 1 89 ? -11.697 7.098 7.162 1.00 92.12 89 MET A C 1
ATOM 694 O O . MET A 1 89 ? -10.715 7.702 6.718 1.00 92.12 89 MET A O 1
ATOM 698 N N . LYS A 1 90 ? -11.590 6.005 7.924 1.00 96.38 90 LYS A N 1
ATOM 699 C CA . LYS A 1 90 ? -10.318 5.350 8.249 1.00 96.38 90 LYS A CA 1
ATOM 700 C C . LYS A 1 90 ? -9.856 4.534 7.050 1.00 96.38 90 LYS A C 1
ATOM 702 O O . LYS A 1 90 ? -10.185 3.360 6.917 1.00 96.38 90 LYS A O 1
ATOM 707 N N . THR A 1 91 ? -9.148 5.191 6.139 1.00 95.94 91 THR A N 1
ATOM 708 C CA . THR A 1 91 ? -8.701 4.588 4.880 1.00 95.94 91 THR A CA 1
ATOM 709 C C . THR A 1 91 ? -7.283 5.014 4.533 1.00 95.94 91 THR A C 1
ATOM 711 O O . THR A 1 91 ? -6.826 6.082 4.945 1.00 95.94 91 THR A O 1
ATOM 714 N N . PHE A 1 92 ? -6.608 4.199 3.729 1.00 96.94 92 PHE A N 1
ATOM 715 C CA . PHE A 1 92 ? -5.508 4.658 2.885 1.00 96.94 92 PHE A CA 1
ATOM 716 C C . PHE A 1 92 ? -5.698 4.111 1.470 1.00 96.94 92 PHE A C 1
ATOM 718 O O . PHE A 1 92 ? -6.424 3.138 1.257 1.00 96.94 92 PHE A O 1
ATOM 725 N N . THR A 1 93 ? -5.020 4.714 0.495 1.00 96.62 93 THR A N 1
ATOM 726 C CA . THR A 1 93 ? -5.021 4.220 -0.888 1.00 96.62 93 THR A CA 1
ATOM 727 C C . THR A 1 93 ? -3.608 4.039 -1.408 1.00 96.62 93 THR A C 1
ATOM 729 O O . THR A 1 93 ? -2.700 4.809 -1.079 1.00 96.62 93 THR A O 1
ATOM 732 N N . GLY A 1 94 ? -3.393 3.035 -2.248 1.00 97.06 94 GLY A N 1
ATOM 733 C CA . GLY A 1 94 ? -2.060 2.738 -2.754 1.00 97.06 94 GLY A CA 1
ATOM 734 C C . GLY A 1 94 ? -2.033 1.695 -3.854 1.00 97.06 94 GLY A C 1
ATOM 735 O O . GLY A 1 94 ? -3.035 1.050 -4.139 1.00 97.06 94 GLY A O 1
ATOM 736 N N . HIS A 1 95 ? -0.859 1.539 -4.452 1.00 97.81 95 HIS A N 1
ATOM 737 C CA . HIS A 1 95 ? -0.526 0.409 -5.303 1.00 97.81 95 HIS A CA 1
ATOM 738 C C . HIS A 1 95 ? -0.171 -0.779 -4.408 1.00 97.81 95 HIS A C 1
ATOM 740 O O . HIS A 1 95 ? 0.822 -0.723 -3.674 1.00 97.81 95 HIS A O 1
ATOM 746 N N . ILE A 1 96 ? -0.996 -1.825 -4.429 1.00 97.50 96 ILE A N 1
ATOM 747 C CA . ILE A 1 96 ? -0.888 -2.941 -3.482 1.00 97.50 96 ILE A CA 1
ATOM 748 C C . ILE A 1 96 ? -0.587 -4.237 -4.243 1.00 97.50 96 ILE A C 1
ATOM 750 O O . ILE A 1 96 ? -1.323 -4.584 -5.168 1.00 97.50 96 ILE A O 1
ATOM 754 N N . PRO A 1 97 ? 0.466 -4.984 -3.863 1.00 96.12 97 PRO A N 1
ATOM 755 C CA . PRO A 1 97 ? 0.733 -6.302 -4.424 1.00 96.12 97 PRO A CA 1
ATOM 756 C C . PRO A 1 97 ? -0.464 -7.248 -4.240 1.00 96.12 97 PRO A C 1
ATOM 758 O O . PRO A 1 97 ? -1.008 -7.363 -3.141 1.00 96.12 97 PRO A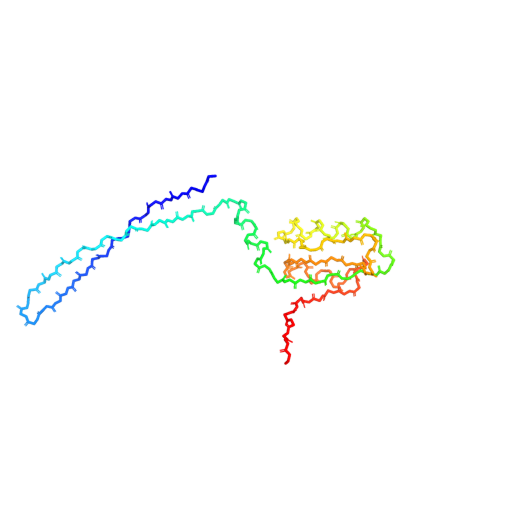 O 1
ATOM 761 N N . GLN A 1 98 ? -0.854 -7.972 -5.293 1.00 93.75 98 GLN A N 1
ATOM 762 C CA . GLN A 1 98 ? -2.051 -8.832 -5.287 1.00 93.75 98 GLN A CA 1
ATOM 763 C C . GLN A 1 98 ? -2.038 -9.892 -4.170 1.00 93.75 98 GLN A C 1
ATOM 765 O O . GLN A 1 98 ? -3.075 -10.222 -3.595 1.00 93.75 98 GLN A O 1
ATOM 770 N N . ASN A 1 99 ? -0.855 -10.416 -3.841 1.00 91.75 99 ASN A N 1
ATOM 771 C CA . ASN A 1 99 ? -0.670 -11.367 -2.746 1.00 91.75 99 ASN A CA 1
ATOM 772 C C . ASN A 1 99 ? -0.970 -10.751 -1.373 1.00 91.75 99 ASN A C 1
ATOM 774 O O . ASN A 1 99 ? -1.388 -11.472 -0.476 1.00 91.75 99 ASN A O 1
ATOM 778 N N . LEU A 1 100 ? -0.762 -9.441 -1.204 1.00 94.62 100 LEU A N 1
ATOM 779 C CA . LEU A 1 100 ? -1.085 -8.734 0.031 1.00 94.62 100 LEU A CA 1
ATOM 780 C C . LEU A 1 100 ? -2.580 -8.405 0.109 1.00 94.62 100 LEU A C 1
ATOM 782 O O . LEU A 1 100 ? -3.159 -8.548 1.178 1.00 94.62 100 LEU A O 1
ATOM 786 N N . VAL A 1 101 ? -3.222 -8.051 -1.012 1.00 94.25 101 VAL A N 1
ATOM 787 C CA . VAL A 1 101 ? -4.678 -7.795 -1.075 1.00 94.25 101 VAL A CA 1
ATOM 788 C C . VAL A 1 101 ? -5.474 -8.968 -0.500 1.00 94.25 101 VAL A C 1
ATOM 790 O O . VAL A 1 101 ? -6.306 -8.772 0.37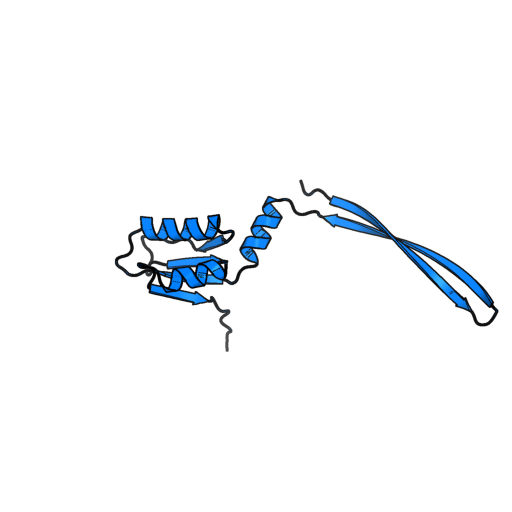9 1.00 94.25 101 VAL A O 1
ATOM 793 N N . SER A 1 102 ? -5.146 -10.192 -0.927 1.00 89.81 102 SER A N 1
ATOM 794 C CA . SER A 1 102 ? -5.841 -11.409 -0.471 1.00 89.81 102 SER A CA 1
ATOM 795 C C . SER A 1 102 ? -5.697 -11.649 1.038 1.00 89.81 102 SER A C 1
ATOM 797 O O . SER A 1 102 ? -6.575 -12.237 1.660 1.00 89.81 102 SER A O 1
ATOM 799 N N . THR A 1 103 ? -4.590 -11.202 1.634 1.00 91.06 103 THR A N 1
ATOM 800 C CA . THR A 1 103 ? -4.363 -11.280 3.083 1.00 91.06 103 THR A CA 1
ATOM 801 C C . THR A 1 103 ? -5.181 -10.224 3.825 1.00 91.06 103 THR A C 1
ATOM 803 O O . THR A 1 103 ? -5.779 -10.521 4.853 1.00 91.06 103 THR A O 1
ATOM 806 N N . LEU A 1 104 ? -5.245 -9.000 3.291 1.00 91.12 104 LEU A N 1
ATOM 807 C CA . LEU A 1 104 ? -5.934 -7.875 3.928 1.00 91.12 104 LEU A CA 1
ATOM 808 C C . LEU A 1 104 ? -7.452 -8.078 4.026 1.00 91.12 104 LEU A C 1
ATOM 810 O O . LEU A 1 104 ? -8.039 -7.709 5.037 1.00 91.12 104 LEU A O 1
ATOM 814 N N . GLU A 1 105 ? -8.089 -8.688 3.023 1.00 87.62 105 GLU A N 1
ATOM 815 C CA . GLU A 1 105 ? -9.550 -8.898 2.989 1.00 87.62 105 GLU A CA 1
ATOM 816 C C . GLU A 1 105 ? -10.094 -9.751 4.154 1.00 87.62 105 GLU A C 1
ATOM 818 O O . GLU A 1 105 ? -11.285 -9.690 4.457 1.00 87.62 105 GLU A O 1
ATOM 823 N N . GLY A 1 106 ? -9.242 -10.537 4.821 1.00 83.38 106 GLY A N 1
ATOM 824 C CA . GLY A 1 106 ? -9.630 -11.418 5.928 1.00 83.38 106 GLY A CA 1
ATOM 825 C C . GLY A 1 106 ? -9.176 -10.967 7.319 1.00 83.38 106 GLY A C 1
ATOM 826 O O . GLY A 1 106 ? -9.498 -11.641 8.300 1.00 83.38 106 GLY A O 1
ATOM 827 N N . GLU A 1 107 ? -8.417 -9.874 7.438 1.00 87.94 107 GLU A N 1
ATOM 828 C CA . GLU A 1 107 ? -7.792 -9.472 8.702 1.00 87.94 107 GLU A CA 1
ATOM 829 C C . GLU A 1 107 ? -8.560 -8.359 9.420 1.00 87.94 107 GLU A C 1
ATOM 831 O O . GLU A 1 107 ? -8.858 -7.309 8.865 1.00 87.94 107 GLU A O 1
ATOM 836 N N . SER A 1 108 ? -8.826 -8.532 10.716 1.00 91.00 108 SER A N 1
ATOM 837 C CA . SER A 1 108 ? -9.281 -7.416 11.551 1.00 91.00 108 SER A CA 1
ATOM 838 C C . SER A 1 108 ? -8.092 -6.488 11.854 1.00 91.00 108 SER A C 1
ATOM 840 O O . SER A 1 108 ? -7.046 -7.005 12.243 1.00 91.00 108 SER A O 1
ATOM 842 N N . PRO A 1 109 ? -8.234 -5.150 11.753 1.00 95.44 109 PRO A N 1
ATOM 843 C CA . PRO A 1 109 ? -9.482 -4.391 11.660 1.00 95.44 109 PRO A CA 1
ATOM 844 C C . PRO A 1 109 ? -9.841 -3.896 10.247 1.00 95.44 109 PRO A C 1
ATOM 846 O O . PRO A 1 109 ? -10.602 -2.934 10.134 1.00 95.44 109 PRO A O 1
ATOM 849 N N . VAL A 1 110 ? -9.332 -4.515 9.178 1.00 96.56 110 VAL A N 1
ATOM 850 C CA . VAL A 1 110 ? -9.771 -4.207 7.807 1.00 96.56 110 VAL A CA 1
ATOM 851 C C . VAL A 1 110 ? -11.263 -4.537 7.680 1.00 96.56 110 VAL A C 1
ATOM 853 O O . VAL A 1 110 ? -11.753 -5.546 8.196 1.00 96.56 110 VAL A O 1
ATOM 856 N N . GLU A 1 111 ? -12.012 -3.626 7.068 1.00 95.62 111 GLU A N 1
ATOM 857 C CA . GLU A 1 111 ? -13.439 -3.781 6.793 1.00 95.62 111 GLU A CA 1
ATOM 858 C C . GLU A 1 111 ? -13.663 -4.299 5.375 1.00 95.62 111 GLU A C 1
ATOM 860 O O . GLU A 1 111 ? -14.366 -5.290 5.193 1.00 95.62 111 GLU A O 1
ATOM 865 N N . PHE A 1 112 ? -13.018 -3.673 4.387 1.00 94.69 112 PHE A N 1
ATOM 866 C CA . PHE A 1 112 ? -12.936 -4.186 3.023 1.00 94.69 112 PHE A CA 1
ATOM 867 C C . PHE A 1 112 ? -11.750 -3.586 2.262 1.00 94.69 112 PHE A C 1
ATOM 869 O O . PHE A 1 112 ? -11.174 -2.564 2.650 1.00 94.69 112 PHE A O 1
ATOM 876 N N . VAL A 1 113 ? -11.413 -4.228 1.145 1.00 96.88 113 VAL A N 1
ATOM 877 C CA . VAL A 1 113 ? -10.417 -3.763 0.180 1.00 96.88 113 VAL A CA 1
ATOM 878 C C . VAL A 1 113 ? -11.095 -3.665 -1.181 1.00 96.88 113 VAL A C 1
ATOM 880 O O . VAL A 1 113 ? -11.693 -4.628 -1.648 1.00 96.88 113 VAL A O 1
ATOM 883 N N . GLU A 1 114 ? -11.025 -2.500 -1.817 1.00 95.25 114 GLU A N 1
ATOM 884 C CA . GLU A 1 114 ? -11.666 -2.255 -3.111 1.00 95.25 114 GLU A CA 1
ATOM 885 C C . GLU A 1 114 ? -10.634 -1.805 -4.141 1.00 95.25 114 GLU A C 1
ATOM 887 O O . GLU A 1 114 ? -9.770 -0.976 -3.848 1.00 95.25 114 GLU A O 1
ATOM 892 N N . LYS A 1 115 ? -10.717 -2.346 -5.361 1.00 96.19 115 LYS A N 1
ATOM 893 C CA . LYS A 1 115 ? -9.883 -1.900 -6.480 1.00 96.19 115 LYS A CA 1
ATOM 894 C C . LYS A 1 115 ? -10.348 -0.521 -6.949 1.00 96.19 115 LYS A C 1
ATOM 896 O O . LYS A 1 115 ? -11.508 -0.344 -7.304 1.00 96.19 115 LYS A O 1
ATOM 901 N N . ASP A 1 116 ? -9.426 0.432 -6.995 1.00 93.62 116 ASP A N 1
ATOM 902 C CA . ASP A 1 116 ? -9.698 1.792 -7.454 1.00 93.62 116 ASP A CA 1
ATOM 903 C C . ASP A 1 116 ? -10.030 1.812 -8.957 1.00 93.62 116 ASP A C 1
ATOM 905 O O . ASP A 1 116 ? -9.428 1.089 -9.759 1.00 93.62 116 ASP A O 1
ATOM 909 N N . SER A 1 117 ? -10.991 2.650 -9.344 1.00 89.38 117 SER A N 1
ATOM 910 C CA . SER A 1 117 ? -11.569 2.672 -10.687 1.00 89.38 117 SER A CA 1
ATOM 911 C C . SER A 1 117 ? -11.638 4.086 -11.255 1.00 89.38 117 SER A C 1
ATOM 913 O O . SER A 1 117 ? -11.889 5.065 -10.552 1.00 89.38 117 SER A O 1
ATOM 915 N N . VAL A 1 118 ? -11.429 4.203 -12.568 1.00 86.25 118 VAL A N 1
ATOM 916 C CA . VAL A 1 118 ? -11.530 5.483 -13.274 1.00 86.25 118 VAL A CA 1
ATOM 917 C C . VAL A 1 118 ? -13.000 5.821 -13.492 1.00 86.25 118 VAL A C 1
ATOM 919 O O . VAL A 1 118 ? -13.710 5.130 -14.222 1.00 86.25 118 VAL A O 1
ATOM 922 N N . VAL A 1 119 ? -13.443 6.928 -12.902 1.00 89.12 119 VAL A N 1
ATOM 923 C CA . VAL A 1 119 ? -14.773 7.482 -13.164 1.00 89.12 119 VAL A CA 1
ATOM 924 C C . VAL A 1 119 ? -14.755 8.229 -14.500 1.00 89.12 119 VAL A C 1
ATOM 926 O O . VAL A 1 119 ? -13.857 9.030 -14.760 1.00 89.12 119 VAL A O 1
ATOM 929 N N . THR A 1 120 ? -15.750 7.973 -15.352 1.00 89.94 120 THR A N 1
ATOM 930 C CA . THR A 1 120 ? -15.953 8.691 -16.620 1.00 89.94 120 THR A CA 1
ATOM 931 C C . THR A 1 120 ? -17.156 9.623 -16.506 1.00 89.94 120 THR A C 1
ATOM 933 O O . THR A 1 120 ? -18.129 9.314 -15.818 1.00 89.94 120 THR A O 1
ATOM 936 N N . THR A 1 121 ? -17.085 10.794 -17.138 1.00 88.69 121 THR A N 1
ATOM 937 C CA . THR A 1 121 ? -18.231 11.708 -17.240 1.00 88.69 121 THR A CA 1
ATOM 938 C C . THR A 1 121 ? -19.173 11.237 -18.345 1.00 88.69 121 THR A C 1
ATOM 940 O O . THR A 1 121 ? -18.702 10.725 -19.362 1.00 88.69 121 THR A O 1
ATOM 943 N N . GLN A 1 122 ? -20.477 11.429 -18.145 1.00 77.00 122 GLN A N 1
ATOM 944 C CA . GLN A 1 122 ? -21.513 11.152 -19.147 1.00 77.00 122 GLN A CA 1
ATOM 945 C C . GLN A 1 122 ? -21.756 12.359 -20.051 1.00 77.00 122 GLN A C 1
ATOM 947 O O . GLN A 1 122 ? -21.646 13.498 -19.538 1.00 77.00 122 GLN A O 1
#

Sequence (122 aa):
MRLSTKIAVAFVTITLTLGGLYTYTHSTQTRNIVIPSTEQISRMNAESHDRYIVMFKETATDDEIHKYASQVESTGGKVTHPYTSNGIMKTFTGHIPQNLVSTLEGESPVEFVEKDSVVTTQ

Nearest PDB structures (foldseek):
  3sqo-assembly1_P  TM=6.819E-01  e=1.512E-03  Homo sapiens
  1vr6-assembly1_C  TM=7.407E-01  e=2.852E-02  Thermotoga maritima
  1vr6-assembly1_B  TM=7.311E-01  e=6.765E-02  Thermotoga maritima
  3b07-asse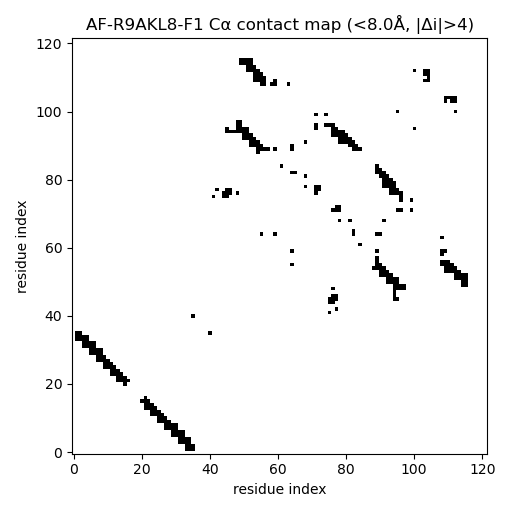mbly1_H  TM=4.343E-01  e=6.041E+00  Staphylococcus aureus subsp. aureus Mu50
  8jx3-assembly1_F  TM=2.587E-01  e=5.384E+00  Staphylococcus aureus

Solvent-accessible surface area (backbone atoms only — not comparable to full-atom values): 7349 Å² total; per-residue (Å²): 133,87,57,68,49,80,47,75,48,76,48,79,48,80,49,83,46,103,82,78,53,79,49,81,46,82,48,76,51,75,44,84,43,73,61,74,50,72,70,53,49,53,49,52,57,11,64,68,32,59,44,31,40,42,35,38,38,91,84,48,49,72,67,58,54,54,48,54,53,51,49,36,42,76,70,50,17,34,74,74,42,73,65,51,94,90,49,98,58,62,36,37,29,25,18,43,43,69,78,54,52,69,54,47,63,77,36,86,51,48,66,46,67,44,75,63,76,88,85,78,87,131

Mean predicted aligned error: 10.32 Å

Secondary structure (DSSP, 8-state):
---EEEEEEEEEEEEE-TTSPEEEEEEEEEEEEEPPPHHHHHHHHHHTSPEEEEEE-TT--HHHHHHHHHHHHHTT-EEEE---TTSSS-EEEEE--HHHHHHHTTSTTEEEEEE-------

Foldseek 3Di:
DFDKDKDKDKDWDWDQDPVGDTDIDIDIDIDTDGDDDPVRVLVCQQQPAFKKKWFFDPPDDPVNQVVLQVVQVVVSHHWDAGADPPDPTRITMTRGDPVVQVVLQPDPRTPHMGGDDDDDDD

Radius of gyration: 25.36 Å; Cα contacts (8 Å, |Δi|>4): 191; chains: 1; bounding box: 48×26×79 Å

InterPro domains:
  IPR010259 Peptidase S8 propeptide/proteinase inhibitor I9 [PF05922] (51-121)
  IPR037045 Peptidase S8 propeptide/proteinase inhibitor I9 superfamily [G3DSA:3.30.70.80] (47-122)
  IPR052471 Protease B Inhibitor I9 [PTHR28288] (45-122)

Organism: Wallemia ichthyophaga (strain EXF-994 / CBS 113033) (NCBI:txid1299270)